Protein AF-V9IL36-F1 (afdb_monomer_lite)

Structure (mmCIF, N/CA/C/O backbone):
data_AF-V9IL36-F1
#
_entry.id   AF-V9IL36-F1
#
loop_
_atom_site.group_PDB
_atom_site.id
_atom_site.type_symbol
_atom_site.label_atom_id
_atom_site.label_alt_id
_atom_site.label_comp_id
_atom_site.label_asym_id
_atom_site.label_entity_id
_atom_site.label_seq_id
_atom_site.pdbx_PDB_ins_code
_atom_site.Cartn_x
_atom_site.Cartn_y
_atom_site.Cartn_z
_atom_site.occupancy
_atom_site.B_iso_or_equiv
_atom_site.auth_seq_id
_atom_site.auth_comp_id
_atom_site.auth_asym_id
_atom_site.auth_atom_id
_atom_site.pdbx_PDB_model_num
ATOM 1 N N . MET A 1 1 ? -22.349 -7.474 34.629 1.00 55.97 1 MET A N 1
ATOM 2 C CA . MET A 1 1 ? -22.103 -8.435 33.524 1.00 55.97 1 MET A CA 1
ATOM 3 C C . MET A 1 1 ? -21.636 -7.760 32.227 1.00 55.97 1 MET A C 1
ATOM 5 O O . MET A 1 1 ? -20.666 -8.242 31.654 1.00 55.97 1 MET A O 1
ATOM 9 N N . ALA A 1 2 ? -22.207 -6.617 31.815 1.00 62.97 2 ALA A N 1
ATOM 10 C CA . ALA A 1 2 ? -21.792 -5.870 30.611 1.00 62.97 2 ALA A CA 1
ATOM 11 C C . ALA A 1 2 ? -20.283 -5.523 30.542 1.00 62.97 2 ALA A C 1
ATOM 13 O O . ALA A 1 2 ? -19.669 -5.613 29.484 1.00 62.97 2 ALA A O 1
ATOM 14 N N . SER A 1 3 ? -19.645 -5.219 31.680 1.00 81.25 3 SER A N 1
ATOM 15 C CA . SER A 1 3 ? -18.214 -4.864 31.742 1.00 81.25 3 SER A CA 1
ATOM 16 C C . SER A 1 3 ? -17.272 -5.953 31.193 1.00 81.25 3 SER A C 1
ATOM 18 O O . SER A 1 3 ? -16.300 -5.637 30.509 1.00 81.25 3 SER A O 1
ATOM 20 N N . ASN A 1 4 ? -17.569 -7.241 31.414 1.00 90.88 4 ASN A N 1
ATOM 21 C CA . ASN A 1 4 ? -16.713 -8.331 30.926 1.00 90.88 4 ASN A CA 1
ATOM 22 C C . ASN A 1 4 ? -16.855 -8.560 29.418 1.00 90.88 4 ASN A C 1
ATOM 24 O O . ASN A 1 4 ? -15.871 -8.880 28.757 1.00 90.88 4 ASN A O 1
ATOM 28 N N . GLN A 1 5 ? -18.056 -8.377 28.868 1.00 92.94 5 GLN A N 1
ATOM 29 C CA . GLN A 1 5 ? -18.277 -8.457 27.423 1.00 92.94 5 GLN A CA 1
ATOM 30 C C . GLN A 1 5 ? -17.562 -7.308 26.706 1.00 92.94 5 GLN A C 1
ATOM 32 O O . GLN A 1 5 ? -16.840 -7.550 25.743 1.00 92.94 5 GLN A O 1
ATOM 37 N N . VAL A 1 6 ? -17.658 -6.086 27.239 1.00 95.38 6 VAL A N 1
ATOM 38 C CA . VAL A 1 6 ? -16.943 -4.920 26.698 1.00 95.38 6 VAL A CA 1
ATOM 39 C C . VAL A 1 6 ? -15.429 -5.143 26.711 1.00 95.38 6 VAL A C 1
ATOM 41 O O . VAL A 1 6 ? -14.779 -4.933 25.691 1.00 95.38 6 VAL A O 1
ATOM 44 N N . LYS A 1 7 ? -14.855 -5.648 27.813 1.00 95.56 7 LYS A N 1
ATOM 45 C CA . LYS A 1 7 ? -13.416 -5.972 27.878 1.00 95.56 7 LYS A CA 1
ATOM 46 C C . LYS A 1 7 ? -12.991 -6.980 26.808 1.00 95.56 7 LYS A C 1
ATOM 48 O O . LYS A 1 7 ? -11.954 -6.791 26.179 1.00 95.56 7 LYS A O 1
ATOM 53 N N . LYS A 1 8 ? -13.793 -8.026 26.577 1.00 96.25 8 LYS A N 1
ATOM 54 C CA . LYS A 1 8 ? -13.521 -9.019 25.525 1.00 96.25 8 LYS A CA 1
ATOM 55 C C . LYS A 1 8 ? -13.519 -8.384 24.135 1.00 96.25 8 LYS A C 1
ATOM 57 O O . LYS A 1 8 ? -12.584 -8.619 23.379 1.00 96.25 8 LYS A O 1
ATOM 62 N N . ILE A 1 9 ? -14.517 -7.555 23.827 1.00 96.38 9 ILE A N 1
ATOM 63 C CA . ILE A 1 9 ? -14.625 -6.868 22.529 1.00 96.38 9 ILE A CA 1
ATOM 64 C C . ILE A 1 9 ? -13.441 -5.918 22.318 1.00 96.38 9 ILE A C 1
ATOM 66 O O . ILE A 1 9 ? -12.828 -5.930 21.255 1.00 96.38 9 ILE A O 1
ATOM 70 N N . VAL A 1 10 ? -13.074 -5.137 23.338 1.00 95.25 10 VAL A N 1
ATOM 71 C CA . VAL A 1 10 ? -11.929 -4.214 23.267 1.00 95.25 10 VAL A CA 1
ATOM 72 C C . VAL A 1 10 ? -10.625 -4.970 23.028 1.00 95.25 10 VAL A C 1
ATOM 74 O O . VAL A 1 10 ? -9.821 -4.544 22.202 1.00 95.25 10 VAL A O 1
ATOM 77 N N . ASN A 1 11 ? -10.411 -6.090 23.718 1.00 96.06 11 ASN A N 1
ATOM 78 C CA . ASN A 1 11 ? -9.213 -6.901 23.519 1.00 96.06 11 ASN A CA 1
ATOM 79 C C . ASN A 1 11 ? -9.178 -7.520 22.121 1.00 96.06 11 ASN A C 1
ATOM 81 O O . ASN A 1 11 ? -8.153 -7.422 21.459 1.00 96.06 11 ASN A O 1
ATOM 85 N N . LEU A 1 12 ? -10.299 -8.069 21.644 1.00 96.62 12 LEU A N 1
ATOM 86 C CA . LEU A 1 12 ? -10.399 -8.609 20.288 1.00 96.62 12 LEU A CA 1
ATOM 87 C C . LEU A 1 12 ? -10.077 -7.541 19.238 1.00 96.62 12 LEU A C 1
ATOM 89 O O . LEU A 1 12 ? -9.263 -7.775 18.353 1.00 96.62 12 LEU A O 1
ATOM 93 N N . TYR A 1 13 ? -10.664 -6.351 19.368 1.00 95.31 13 TYR A N 1
ATOM 94 C CA . TYR A 1 13 ? -10.386 -5.238 18.464 1.00 95.31 13 TYR A CA 1
ATOM 95 C C . TYR A 1 13 ? -8.907 -4.833 18.486 1.00 95.31 13 TYR A C 1
ATOM 97 O O . TYR A 1 13 ? -8.314 -4.635 17.429 1.00 95.31 13 TYR A O 1
ATOM 105 N N . LYS A 1 14 ? -8.286 -4.753 19.671 1.00 94.94 14 LYS A N 1
ATOM 106 C CA . LYS A 1 14 ? -6.850 -4.460 19.798 1.00 94.94 14 LYS A CA 1
ATOM 107 C C . LYS A 1 14 ? -5.987 -5.510 19.109 1.00 94.94 14 LYS A C 1
ATOM 109 O O . LYS A 1 14 ? -5.037 -5.132 18.437 1.00 94.94 14 LYS A O 1
ATOM 114 N N . THR A 1 15 ? -6.320 -6.790 19.260 1.00 95.44 15 THR A N 1
ATOM 115 C CA . THR A 1 15 ? -5.610 -7.886 18.592 1.00 95.44 15 THR A CA 1
ATOM 116 C C . THR A 1 15 ? -5.753 -7.788 17.077 1.00 95.44 15 THR A C 1
ATOM 118 O O . THR A 1 15 ? -4.755 -7.846 16.374 1.00 95.44 15 THR A O 1
ATOM 121 N N . LEU A 1 16 ? -6.964 -7.570 16.562 1.00 94.44 16 LEU A N 1
ATOM 122 C CA . LEU A 1 16 ? -7.184 -7.461 15.117 1.00 94.44 16 LEU A CA 1
ATOM 123 C C . LEU A 1 16 ? -6.495 -6.230 14.511 1.00 94.44 16 LEU A C 1
ATOM 125 O O . LEU A 1 16 ? -5.928 -6.324 13.430 1.00 94.44 16 LEU A O 1
ATOM 129 N N . ALA A 1 17 ? -6.476 -5.100 15.221 1.00 94.62 17 ALA A N 1
ATOM 130 C CA . ALA A 1 17 ? -5.815 -3.875 14.767 1.00 94.62 17 ALA A CA 1
ATOM 131 C C . ALA A 1 17 ? -4.285 -4.011 14.605 1.00 94.62 17 ALA A C 1
ATOM 133 O O . ALA A 1 17 ? -3.673 -3.200 13.910 1.00 94.62 17 ALA A O 1
ATOM 134 N N . GLN A 1 18 ? -3.658 -5.018 15.228 1.00 92.25 18 GLN A N 1
ATOM 135 C CA . GLN A 1 18 ? -2.218 -5.280 15.095 1.00 92.25 18 GLN A CA 1
ATOM 136 C C . GLN A 1 18 ? -1.839 -5.888 13.744 1.00 92.25 18 GLN A C 1
ATOM 138 O O . GLN A 1 18 ? -0.670 -5.828 13.377 1.00 92.25 18 GLN A O 1
ATOM 143 N N . TYR A 1 19 ? -2.795 -6.440 13.001 1.00 94.00 19 TYR A N 1
ATOM 144 C CA . TYR A 1 19 ? -2.519 -7.052 11.710 1.00 94.00 19 TYR A CA 1
ATOM 145 C C . TYR A 1 19 ? -2.826 -6.062 10.581 1.00 94.00 19 TYR A C 1
ATOM 147 O O . TYR A 1 19 ? -3.934 -5.515 10.535 1.00 94.00 19 TYR A O 1
ATOM 155 N N . PRO A 1 20 ? -1.869 -5.794 9.677 1.00 95.56 20 PRO A N 1
ATOM 156 C CA . PRO A 1 20 ? -2.146 -5.019 8.481 1.00 95.56 20 PRO A CA 1
ATOM 157 C C . PRO A 1 20 ? -3.073 -5.797 7.543 1.00 95.56 20 PRO A C 1
ATOM 159 O O . PRO A 1 20 ? -3.081 -7.027 7.507 1.00 95.56 20 PRO A O 1
ATOM 162 N N . SER A 1 21 ? -3.847 -5.056 6.762 1.00 95.44 21 SER A N 1
ATOM 163 C CA . SER A 1 21 ? -4.710 -5.582 5.706 1.00 95.44 21 SER A CA 1
ATOM 164 C C . SER A 1 21 ? -4.175 -5.159 4.344 1.00 95.44 21 SER A C 1
ATOM 166 O O . SER A 1 21 ? -3.710 -4.028 4.197 1.00 95.44 21 SER A O 1
ATOM 168 N N . LEU A 1 22 ? -4.212 -6.068 3.370 1.00 95.75 22 LEU A N 1
ATOM 169 C CA . LEU A 1 22 ? -3.836 -5.772 1.992 1.00 95.75 22 LEU A CA 1
ATOM 170 C C . LEU A 1 22 ? -4.963 -4.972 1.330 1.00 95.75 22 LEU A C 1
ATOM 172 O O . LEU A 1 22 ? -6.113 -5.408 1.309 1.00 95.75 22 LEU A O 1
ATOM 176 N N . ASN A 1 23 ? -4.625 -3.815 0.773 1.00 92.81 23 ASN A N 1
ATOM 177 C CA . ASN A 1 23 ? -5.568 -2.914 0.114 1.00 92.81 23 ASN A CA 1
ATOM 178 C C . ASN A 1 23 ? -5.529 -3.051 -1.413 1.00 92.81 23 ASN A C 1
ATOM 180 O O . ASN A 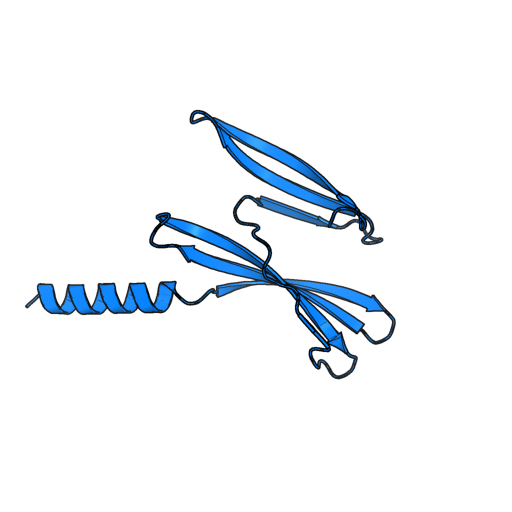1 23 ? -6.519 -2.753 -2.077 1.00 92.81 23 ASN A O 1
ATOM 184 N N . GLY A 1 24 ? -4.395 -3.471 -1.973 1.00 93.81 24 GLY A N 1
ATOM 185 C CA . GLY A 1 24 ? -4.208 -3.647 -3.410 1.00 93.81 24 GLY A CA 1
ATOM 186 C C . GLY A 1 24 ? -2.764 -3.989 -3.753 1.00 93.81 24 GLY A C 1
ATOM 187 O O . GLY A 1 24 ? -1.898 -3.985 -2.880 1.00 93.81 24 GLY A O 1
ATOM 188 N N . ALA A 1 25 ? -2.505 -4.281 -5.023 1.00 93.69 25 ALA A N 1
ATOM 189 C CA . ALA A 1 25 ? -1.157 -4.502 -5.528 1.00 93.69 25 ALA A CA 1
ATOM 190 C C . ALA A 1 25 ? -1.042 -4.060 -6.992 1.00 93.69 25 ALA A C 1
ATOM 192 O O . ALA A 1 25 ? -2.022 -4.124 -7.739 1.00 93.69 25 ALA A O 1
ATOM 193 N N . LYS A 1 26 ? 0.153 -3.626 -7.391 1.00 91.25 26 LYS A N 1
ATOM 194 C CA . LYS A 1 26 ? 0.551 -3.390 -8.784 1.00 91.25 26 LYS A CA 1
ATOM 195 C C . LYS A 1 26 ? 1.656 -4.384 -9.144 1.00 91.25 26 LYS A C 1
ATOM 197 O O . LYS A 1 26 ? 2.514 -4.664 -8.311 1.00 91.25 26 LYS A O 1
ATOM 202 N N . ILE A 1 27 ? 1.618 -4.921 -10.359 1.00 92.19 27 ILE A N 1
ATOM 203 C CA . ILE A 1 27 ? 2.618 -5.871 -10.861 1.00 92.19 27 ILE A CA 1
ATOM 204 C C . ILE A 1 27 ? 3.380 -5.195 -11.995 1.00 92.19 27 ILE A C 1
ATOM 206 O O . ILE A 1 27 ? 2.762 -4.652 -12.911 1.00 92.19 27 ILE A O 1
ATOM 210 N N . PHE A 1 28 ? 4.703 -5.243 -11.921 1.00 89.19 28 PHE A N 1
ATOM 211 C CA . PHE A 1 28 ? 5.621 -4.681 -12.902 1.00 89.19 28 PHE A CA 1
ATOM 212 C C . PHE A 1 28 ? 6.550 -5.775 -13.422 1.00 89.19 28 PHE A C 1
ATOM 214 O O . PHE A 1 28 ? 7.021 -6.616 -12.659 1.00 89.19 28 PHE A O 1
ATOM 221 N N . GLU A 1 29 ? 6.843 -5.757 -14.716 1.00 88.88 29 GLU A N 1
ATOM 222 C CA . GLU A 1 29 ? 7.895 -6.589 -15.297 1.00 88.88 29 GLU A CA 1
ATOM 223 C C . GLU A 1 29 ? 9.246 -5.885 -15.114 1.00 88.88 29 GLU A C 1
ATOM 225 O O . GLU A 1 29 ? 9.393 -4.723 -15.496 1.00 88.88 29 GLU A O 1
ATOM 230 N N . LEU A 1 30 ? 10.215 -6.561 -14.486 1.00 84.56 30 LEU A N 1
ATOM 231 C CA . LEU A 1 30 ? 11.527 -5.978 -14.180 1.00 84.56 30 LEU A CA 1
ATOM 232 C C . LEU A 1 30 ? 12.578 -6.369 -15.227 1.00 84.56 30 LEU A C 1
ATOM 234 O O . LEU A 1 30 ? 13.376 -5.543 -15.666 1.00 84.56 30 LEU A O 1
ATOM 238 N N . SER A 1 31 ? 12.596 -7.644 -15.606 1.00 83.69 31 SER A N 1
ATOM 239 C CA . SER A 1 31 ? 13.418 -8.196 -16.684 1.00 83.69 31 SER A CA 1
ATOM 240 C C . SER A 1 31 ? 12.770 -9.473 -17.206 1.00 83.69 31 SER A C 1
ATOM 242 O O . SER A 1 31 ? 11.854 -9.991 -16.565 1.00 83.69 31 SER A O 1
ATOM 244 N N . GLU A 1 32 ? 13.310 -10.047 -18.285 1.00 79.50 32 GLU A N 1
ATOM 245 C CA . GLU A 1 32 ? 12.966 -11.417 -18.678 1.00 79.50 32 GLU A CA 1
ATOM 246 C C . GLU A 1 32 ? 13.089 -12.327 -17.438 1.00 79.50 32 GLU A C 1
ATOM 248 O O . GLU A 1 32 ? 14.123 -12.340 -16.761 1.00 79.50 32 GLU A O 1
ATOM 253 N N . ASN A 1 33 ? 11.985 -12.990 -17.086 1.00 86.38 33 ASN A N 1
ATOM 254 C CA . ASN A 1 33 ? 11.817 -13.902 -15.946 1.00 86.38 33 ASN A CA 1
ATOM 255 C C . ASN A 1 33 ? 11.802 -13.286 -14.535 1.00 86.38 33 ASN A C 1
ATOM 257 O O . ASN A 1 33 ? 11.923 -14.030 -13.560 1.00 86.38 33 ASN A O 1
ATOM 261 N N . ARG A 1 34 ? 11.635 -11.966 -14.377 1.00 92.00 34 ARG A N 1
ATOM 262 C CA . ARG A 1 34 ? 11.425 -11.363 -13.048 1.00 92.00 34 ARG A CA 1
ATOM 263 C C . ARG A 1 34 ? 10.297 -10.353 -13.037 1.00 92.00 34 ARG A C 1
ATOM 265 O O . ARG A 1 34 ? 10.251 -9.440 -13.863 1.00 92.00 34 ARG A O 1
ATOM 272 N N . ILE A 1 35 ? 9.449 -10.470 -12.024 1.00 93.81 35 ILE A N 1
ATOM 273 C CA . ILE A 1 35 ? 8.363 -9.530 -11.759 1.00 93.81 35 ILE A CA 1
ATOM 274 C C . ILE A 1 35 ? 8.573 -8.851 -10.408 1.00 93.81 35 ILE A C 1
ATOM 276 O O . ILE A 1 35 ? 9.075 -9.462 -9.466 1.00 93.81 35 ILE A O 1
ATOM 280 N N . SER A 1 36 ? 8.173 -7.589 -10.315 1.00 92.56 36 SER A N 1
ATOM 281 C CA . SER A 1 36 ? 8.044 -6.862 -9.057 1.00 92.56 36 SER A CA 1
ATOM 282 C C . SER A 1 36 ? 6.567 -6.714 -8.708 1.00 92.56 36 SER A C 1
ATOM 284 O O . SER A 1 36 ? 5.759 -6.328 -9.553 1.00 92.56 36 SER A O 1
ATOM 286 N N . ILE A 1 37 ? 6.203 -7.016 -7.467 1.00 94.50 37 ILE A N 1
ATOM 287 C CA . ILE A 1 37 ? 4.861 -6.818 -6.926 1.00 94.50 37 ILE A CA 1
ATOM 288 C C . ILE A 1 37 ? 4.939 -5.739 -5.853 1.00 94.50 37 ILE A C 1
ATOM 290 O O . ILE A 1 37 ? 5.418 -5.991 -4.747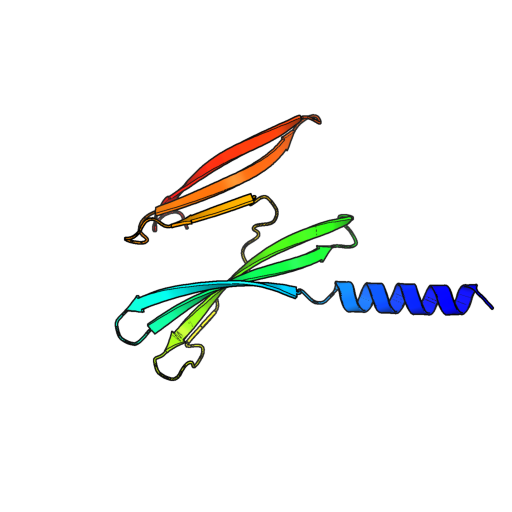 1.00 94.50 37 ILE A O 1
ATOM 294 N N . LEU A 1 38 ? 4.393 -4.567 -6.171 1.00 93.56 38 LEU A N 1
ATOM 295 C CA . LEU A 1 38 ? 4.207 -3.472 -5.228 1.00 93.56 38 LEU A CA 1
ATOM 296 C C . LEU A 1 38 ? 2.862 -3.644 -4.534 1.00 93.56 38 LEU A C 1
ATOM 298 O O . LEU A 1 38 ? 1.805 -3.326 -5.084 1.00 93.56 38 LEU A O 1
ATOM 302 N N . SER A 1 39 ? 2.900 -4.154 -3.314 1.00 95.38 39 SER A N 1
ATOM 303 C CA . SER A 1 39 ? 1.725 -4.355 -2.472 1.00 95.38 39 SER A CA 1
ATOM 304 C C . SER A 1 39 ? 1.450 -3.118 -1.614 1.00 95.38 39 SER A C 1
ATOM 306 O O . SER A 1 39 ? 2.373 -2.492 -1.101 1.00 95.38 39 SER A O 1
ATOM 308 N N . ALA A 1 40 ? 0.182 -2.742 -1.458 1.00 95.69 40 ALA A N 1
ATOM 309 C CA . ALA A 1 40 ? -0.256 -1.617 -0.639 1.00 95.69 40 ALA A CA 1
ATOM 310 C C . ALA A 1 40 ? -1.095 -2.125 0.531 1.00 95.69 40 ALA A C 1
ATOM 312 O O . ALA A 1 40 ? -2.068 -2.855 0.342 1.00 95.69 40 ALA A O 1
ATOM 313 N N . TRP A 1 41 ? -0.752 -1.690 1.735 1.00 97.06 41 TRP A N 1
ATOM 314 C CA . TRP A 1 41 ? -1.307 -2.185 2.986 1.00 97.06 41 TRP A CA 1
ATOM 315 C C . TRP A 1 41 ? -1.841 -1.044 3.839 1.00 97.06 41 TRP A C 1
ATOM 317 O O . TRP A 1 41 ? -1.391 0.103 3.749 1.00 97.06 41 TRP A O 1
ATOM 327 N N . SER A 1 42 ? -2.788 -1.362 4.715 1.00 96.50 42 SER A N 1
ATOM 328 C CA . SER A 1 42 ? -3.249 -0.443 5.747 1.00 96.50 42 SER A CA 1
ATOM 329 C C . SER A 1 42 ? -3.407 -1.119 7.097 1.00 96.50 42 SER A C 1
ATOM 331 O O . SER A 1 42 ? -3.846 -2.265 7.201 1.00 96.50 42 SER A O 1
ATOM 333 N N . GLN A 1 43 ? -3.060 -0.381 8.146 1.00 96.25 43 GLN A N 1
ATOM 334 C CA . GLN A 1 43 ? -3.140 -0.836 9.524 1.00 96.25 43 GLN A CA 1
ATOM 335 C C . GLN A 1 43 ? -3.712 0.261 10.417 1.00 96.25 43 GLN A C 1
ATOM 337 O O . GLN A 1 43 ? -3.375 1.443 10.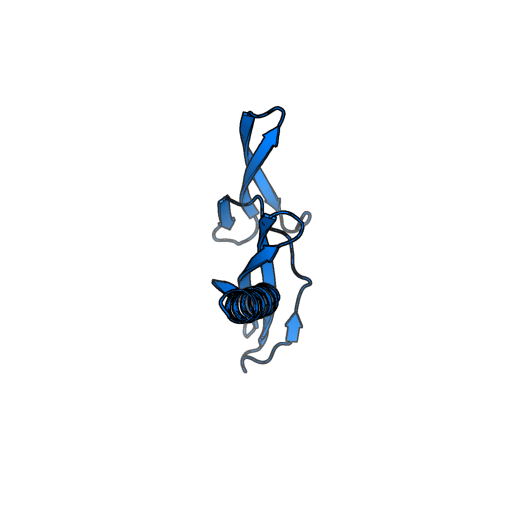297 1.00 96.25 43 GLN A O 1
ATOM 342 N N . ARG A 1 44 ? -4.567 -0.128 11.365 1.00 95.94 44 ARG A N 1
ATOM 343 C CA . ARG A 1 44 ? -5.072 0.792 12.381 1.00 95.94 44 ARG A CA 1
ATOM 344 C C . ARG A 1 44 ? -4.005 1.036 13.451 1.00 95.94 44 ARG A C 1
ATOM 346 O O . ARG A 1 44 ? -3.778 0.183 14.302 1.00 95.94 44 ARG A O 1
ATOM 353 N N . ASN A 1 45 ? -3.434 2.239 13.488 1.00 94.50 45 ASN A N 1
ATOM 354 C CA . ASN A 1 45 ? -2.569 2.652 14.588 1.00 94.50 45 ASN A CA 1
ATOM 355 C C . ASN A 1 45 ? -3.422 3.211 15.737 1.00 94.50 45 ASN A C 1
ATOM 357 O O . ASN A 1 45 ? -4.026 4.285 15.646 1.00 94.50 45 ASN A O 1
ATOM 361 N N . LEU A 1 46 ? -3.487 2.462 16.837 1.00 94.06 46 LEU A N 1
ATOM 362 C CA . LEU A 1 46 ? -4.298 2.828 17.998 1.00 94.06 46 LEU A CA 1
ATOM 363 C C . LEU A 1 46 ? -3.709 3.993 18.807 1.00 94.06 46 LEU A C 1
ATOM 365 O O . LEU A 1 46 ? -4.479 4.744 19.403 1.00 94.06 46 LEU A O 1
ATOM 369 N N . GLU A 1 47 ? -2.388 4.173 18.800 1.00 92.50 47 GLU A N 1
ATOM 370 C CA . GLU A 1 47 ? -1.696 5.247 19.527 1.00 92.50 47 GLU A CA 1
ATOM 371 C C . GLU A 1 47 ? -1.914 6.600 18.846 1.00 92.50 47 GLU A C 1
ATOM 373 O O . GLU A 1 47 ? -2.331 7.570 19.479 1.00 92.50 47 GLU A O 1
ATOM 378 N N . ARG A 1 48 ? -1.718 6.640 17.524 1.00 90.38 48 ARG A N 1
ATOM 379 C CA . ARG A 1 48 ? -1.931 7.828 16.685 1.00 90.38 48 ARG A CA 1
ATOM 380 C C . ARG A 1 48 ? -3.405 8.078 16.371 1.00 90.38 48 ARG A C 1
ATOM 382 O O . ARG A 1 48 ? -3.753 9.156 15.903 1.00 90.38 48 ARG A O 1
ATOM 389 N N . LYS A 1 49 ? -4.281 7.100 16.636 1.00 92.38 49 LYS A N 1
ATOM 390 C CA . LYS A 1 49 ? -5.723 7.120 16.316 1.00 92.38 49 LYS A CA 1
ATOM 391 C C . LYS A 1 49 ? -6.011 7.313 14.822 1.00 92.38 49 LYS A C 1
ATOM 393 O O . LYS A 1 49 ? -7.113 7.727 14.448 1.00 92.38 49 LYS A O 1
ATOM 398 N N . THR A 1 50 ? -5.063 6.949 13.969 1.00 92.25 50 THR A N 1
ATOM 399 C CA . THR A 1 50 ? -5.133 7.062 12.509 1.00 92.25 50 THR A CA 1
ATOM 400 C C . THR A 1 50 ? -4.907 5.702 11.857 1.00 92.25 50 THR A C 1
ATOM 402 O O . THR A 1 50 ? -4.463 4.750 12.498 1.00 92.25 50 THR A O 1
ATOM 405 N N . ASN A 1 51 ? -5.256 5.589 10.577 1.00 93.69 51 ASN A N 1
ATOM 406 C CA . ASN A 1 51 ? -4.841 4.443 9.777 1.00 93.69 51 ASN A CA 1
ATOM 407 C C . ASN A 1 51 ? -3.509 4.802 9.133 1.00 93.69 51 ASN A C 1
ATOM 409 O O . ASN A 1 51 ? -3.421 5.824 8.455 1.00 93.69 51 ASN A O 1
ATOM 413 N N . GLN A 1 52 ? -2.493 3.986 9.372 1.00 95.19 52 GLN A N 1
ATOM 414 C CA . GLN A 1 52 ? -1.237 4.072 8.645 1.00 95.19 52 GLN A CA 1
ATOM 415 C C . GLN A 1 52 ? -1.350 3.237 7.381 1.00 95.19 52 GLN A C 1
ATOM 417 O O . GLN A 1 52 ? -2.015 2.196 7.375 1.00 95.19 52 GLN A O 1
ATOM 422 N N . LYS A 1 53 ? -0.720 3.711 6.314 1.00 96.00 53 LYS A N 1
ATOM 423 C CA . LYS A 1 53 ? -0.601 2.970 5.065 1.00 96.00 53 LYS A CA 1
ATOM 424 C C . LYS A 1 53 ? 0.870 2.801 4.750 1.00 96.00 53 LYS A C 1
ATOM 426 O O . LYS A 1 53 ? 1.658 3.719 4.968 1.00 96.00 53 LYS A O 1
ATOM 431 N N . PHE A 1 54 ? 1.220 1.648 4.219 1.00 96.19 54 PHE A N 1
ATOM 432 C CA . PHE A 1 54 ? 2.563 1.390 3.731 1.00 96.19 54 PHE A CA 1
ATOM 433 C C . PHE A 1 54 ? 2.490 0.573 2.451 1.00 96.19 54 PHE A C 1
ATOM 435 O O . PHE A 1 54 ? 1.492 -0.103 2.199 1.00 96.19 54 PHE A O 1
ATOM 442 N N . CYS A 1 55 ? 3.533 0.648 1.640 1.00 95.06 55 CYS A N 1
ATOM 443 C CA . CYS A 1 55 ? 3.717 -0.252 0.519 1.00 95.06 55 CYS A CA 1
ATOM 444 C C . CYS A 1 55 ? 4.962 -1.106 0.713 1.00 95.06 55 CYS A C 1
ATOM 446 O O . CYS A 1 55 ? 5.854 -0.751 1.485 1.00 95.06 55 CYS A O 1
ATOM 448 N N . GLN A 1 56 ? 5.002 -2.236 0.023 1.00 95.00 56 GLN A N 1
ATOM 449 C CA . GLN A 1 56 ? 6.116 -3.161 0.081 1.00 95.00 56 GLN A CA 1
ATOM 450 C C . GLN A 1 56 ? 6.315 -3.831 -1.273 1.00 95.00 56 GLN A C 1
ATOM 452 O O . GLN A 1 56 ? 5.359 -4.352 -1.854 1.00 95.00 56 GLN A O 1
ATOM 457 N N . ASP A 1 57 ? 7.556 -3.798 -1.751 1.00 93.75 57 ASP A N 1
ATOM 458 C CA . ASP A 1 57 ? 7.964 -4.443 -2.993 1.00 93.75 57 ASP A CA 1
ATOM 459 C C . ASP A 1 57 ? 8.494 -5.850 -2.730 1.00 93.75 57 ASP A C 1
ATOM 461 O O . ASP A 1 57 ? 9.352 -6.062 -1.866 1.00 93.75 57 ASP A O 1
ATOM 465 N N . HIS A 1 58 ? 8.008 -6.798 -3.526 1.00 94.69 58 HIS A N 1
ATOM 466 C CA . HIS A 1 58 ? 8.523 -8.160 -3.605 1.00 94.69 58 HIS A CA 1
ATOM 467 C C . HIS A 1 58 ? 8.988 -8.429 -5.030 1.00 94.69 58 HIS A C 1
ATOM 469 O O . HIS A 1 58 ? 8.228 -8.217 -5.972 1.00 94.69 58 HIS A O 1
ATOM 475 N N . ILE A 1 59 ? 10.207 -8.934 -5.195 1.00 94.31 59 ILE A N 1
ATOM 476 C CA . ILE A 1 59 ? 10.710 -9.390 -6.491 1.00 94.31 59 ILE A CA 1
ATOM 477 C C . ILE A 1 59 ? 10.608 -10.907 -6.524 1.00 94.31 59 ILE A C 1
ATOM 479 O O . ILE A 1 59 ? 11.110 -11.586 -5.624 1.00 94.31 59 ILE A O 1
ATOM 483 N N . LEU A 1 60 ? 9.966 -11.422 -7.567 1.00 95.19 60 LEU A N 1
ATOM 484 C CA . LEU A 1 60 ? 9.762 -12.843 -7.785 1.00 95.19 60 LEU A CA 1
ATOM 485 C C . LEU A 1 60 ? 10.445 -13.290 -9.076 1.00 95.19 60 LEU A C 1
ATOM 487 O O . LEU A 1 60 ? 10.584 -12.506 -10.020 1.00 95.19 60 LEU A O 1
ATOM 491 N N . ASP A 1 61 ? 10.856 -14.553 -9.106 1.00 93.75 61 ASP A N 1
ATOM 492 C CA . ASP A 1 61 ? 11.346 -15.216 -10.314 1.00 93.75 61 ASP A CA 1
ATOM 493 C C . ASP A 1 61 ? 10.223 -15.814 -11.175 1.00 93.75 61 ASP A C 1
ATOM 495 O O . ASP A 1 61 ? 9.030 -15.669 -10.885 1.00 93.75 61 ASP A O 1
ATOM 499 N N . SER A 1 62 ? 10.616 -16.478 -12.264 1.00 91.25 62 SER A N 1
ATOM 500 C CA . SER A 1 62 ? 9.729 -17.186 -13.193 1.00 91.25 62 SER A CA 1
ATOM 501 C C . SER A 1 62 ? 8.881 -18.267 -12.522 1.00 91.25 62 SER A C 1
ATOM 503 O O . SER A 1 62 ? 7.790 -18.580 -12.998 1.00 91.25 62 SER A O 1
ATOM 505 N N . GLU A 1 63 ? 9.355 -18.818 -11.410 1.00 94.00 63 GLU A N 1
ATOM 506 C CA . GLU A 1 63 ? 8.704 -19.844 -10.603 1.00 94.00 63 GLU A CA 1
ATOM 507 C C . GLU A 1 63 ? 7.869 -19.242 -9.454 1.00 94.00 63 GLU A C 1
ATOM 509 O O . GLU A 1 63 ? 7.365 -19.977 -8.594 1.00 94.00 63 GLU A O 1
ATOM 514 N N . LEU A 1 64 ? 7.698 -17.913 -9.441 1.00 91.38 64 LEU A N 1
ATOM 515 C CA . LEU A 1 64 ? 6.985 -17.141 -8.420 1.00 91.38 64 LEU A CA 1
ATOM 516 C C . LEU A 1 64 ? 7.557 -17.330 -7.005 1.00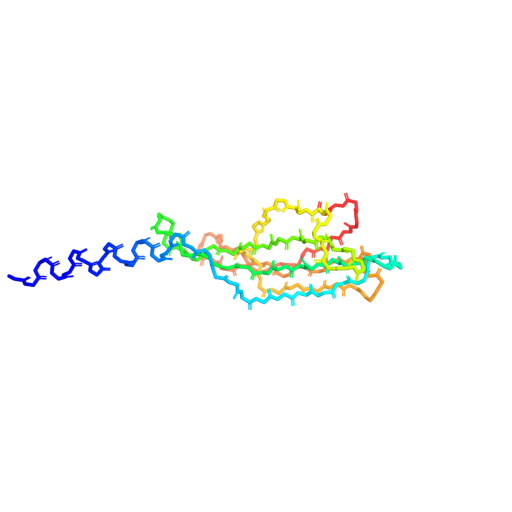 91.38 64 LEU A C 1
ATOM 518 O O . LEU A 1 64 ? 6.831 -17.213 -6.014 1.00 91.38 64 LEU A O 1
ATOM 522 N N . GLN A 1 65 ? 8.852 -17.619 -6.890 1.00 94.25 65 GLN A N 1
ATOM 523 C CA . GLN A 1 65 ? 9.561 -17.619 -5.616 1.00 94.25 65 GLN A CA 1
ATOM 524 C C . GLN A 1 65 ? 10.075 -16.215 -5.309 1.00 94.25 65 GLN A C 1
ATOM 526 O O . GLN A 1 65 ? 10.567 -15.508 -6.186 1.00 94.25 65 GLN A O 1
ATOM 531 N N . ILE A 1 66 ? 9.964 -15.803 -4.045 1.00 94.12 66 ILE A N 1
ATOM 532 C CA . ILE A 1 66 ? 10.441 -14.493 -3.596 1.00 94.12 66 ILE A CA 1
ATOM 533 C C . ILE A 1 66 ? 11.972 -14.504 -3.608 1.00 94.12 66 ILE A C 1
ATOM 535 O O . ILE A 1 66 ? 12.598 -15.198 -2.807 1.00 94.12 66 ILE A O 1
ATOM 539 N N . GLN A 1 67 ? 12.572 -13.710 -4.493 1.00 93.50 67 GLN A N 1
ATOM 540 C CA . GLN A 1 67 ? 14.020 -13.503 -4.533 1.00 93.50 67 GLN A CA 1
ATOM 541 C C . GLN A 1 67 ? 14.464 -12.393 -3.584 1.00 93.50 67 GLN A C 1
ATOM 543 O O . GLN A 1 67 ? 15.524 -12.490 -2.965 1.00 93.50 67 GLN A O 1
ATOM 548 N N . SER A 1 68 ? 13.664 -11.335 -3.463 1.00 91.38 68 SER A N 1
ATOM 549 C CA . SER A 1 68 ? 13.941 -10.243 -2.534 1.00 91.38 68 SER A CA 1
ATOM 550 C C . SER A 1 68 ? 12.673 -9.528 -2.094 1.00 91.38 68 SER A C 1
ATOM 552 O O . SER A 1 68 ? 11.679 -9.483 -2.816 1.00 91.38 68 SER A O 1
ATOM 554 N N . GLU A 1 69 ? 12.751 -8.909 -0.924 1.00 92.50 69 GLU A N 1
ATOM 555 C CA . GLU A 1 69 ? 11.684 -8.130 -0.310 1.00 92.50 69 GLU A CA 1
ATOM 556 C C . GLU A 1 69 ? 12.279 -6.823 0.213 1.00 92.50 69 GLU A C 1
ATOM 558 O O . GLU A 1 69 ? 13.319 -6.819 0.878 1.00 92.50 69 GLU A O 1
ATOM 563 N N . CYS A 1 70 ? 11.637 -5.706 -0.113 1.00 88.94 70 CYS A N 1
ATOM 564 C CA . CYS A 1 70 ? 12.019 -4.399 0.400 1.00 88.94 70 CYS A CA 1
ATOM 565 C C . CYS A 1 70 ? 11.387 -4.152 1.773 1.00 88.94 70 CYS A C 1
ATOM 567 O O . CYS A 1 70 ? 10.342 -4.710 2.116 1.00 88.94 70 CYS A O 1
ATOM 569 N N . PHE A 1 71 ? 12.004 -3.272 2.563 1.00 92.38 71 PHE A N 1
ATOM 570 C CA . PHE A 1 71 ? 11.374 -2.799 3.792 1.00 92.38 71 PHE A CA 1
ATOM 571 C C . PHE A 1 71 ? 10.091 -2.016 3.473 1.00 92.38 71 PHE A C 1
ATOM 573 O O . PHE A 1 71 ? 10.053 -1.303 2.468 1.00 92.38 71 PHE A O 1
ATOM 580 N N . PRO A 1 72 ? 9.058 -2.101 4.329 1.00 93.75 72 PRO A N 1
ATOM 581 C CA . PRO A 1 72 ? 7.857 -1.290 4.193 1.00 93.75 72 PRO A CA 1
ATOM 582 C C . PRO A 1 72 ? 8.155 0.212 4.123 1.00 93.75 72 PRO A C 1
ATOM 584 O O . PRO A 1 72 ? 8.879 0.749 4.964 1.00 93.75 72 PRO A O 1
ATOM 587 N N . ILE A 1 73 ? 7.538 0.896 3.161 1.00 92.94 73 ILE A N 1
ATOM 588 C CA . ILE A 1 73 ? 7.662 2.344 2.956 1.00 92.94 73 ILE A CA 1
ATOM 589 C C . ILE A 1 73 ? 6.345 3.014 3.345 1.00 92.94 73 ILE A C 1
ATOM 591 O O . ILE A 1 73 ? 5.278 2.605 2.888 1.00 92.94 73 ILE A O 1
ATOM 595 N N . ASP A 1 74 ? 6.399 4.050 4.188 1.00 94.00 74 ASP A N 1
ATOM 596 C CA . ASP A 1 74 ? 5.206 4.789 4.622 1.00 94.00 74 ASP A CA 1
ATOM 597 C C . ASP A 1 74 ? 4.596 5.595 3.458 1.00 94.00 74 ASP A C 1
ATOM 599 O O . ASP A 1 74 ? 5.222 6.489 2.880 1.00 94.00 74 ASP A O 1
ATOM 603 N N . ILE A 1 75 ? 3.332 5.298 3.152 1.00 94.81 75 ILE A N 1
ATOM 604 C CA . ILE A 1 75 ? 2.510 5.993 2.149 1.00 94.81 75 ILE A CA 1
ATOM 605 C C . ILE A 1 75 ? 1.227 6.554 2.781 1.00 94.81 75 ILE A C 1
ATOM 607 O O . ILE A 1 75 ? 0.213 6.761 2.118 1.00 94.81 75 ILE A O 1
ATOM 611 N N . THR A 1 76 ? 1.229 6.806 4.091 1.00 94.88 76 THR A N 1
ATOM 612 C CA . THR A 1 76 ? 0.057 7.279 4.847 1.00 94.88 76 THR A CA 1
ATOM 613 C C . THR A 1 76 ? -0.479 8.603 4.306 1.00 94.88 76 THR A C 1
ATOM 615 O O . THR A 1 76 ? -1.690 8.828 4.308 1.00 94.88 76 THR A O 1
ATOM 618 N N . THR A 1 77 ? 0.414 9.474 3.833 1.00 94.62 77 THR A N 1
ATOM 619 C CA . THR A 1 77 ? 0.076 10.786 3.261 1.00 94.62 77 THR A CA 1
ATOM 620 C C . THR A 1 77 ? -0.213 10.744 1.763 1.00 94.62 77 THR A C 1
ATOM 622 O O . THR A 1 77 ? -0.625 11.761 1.206 1.00 94.62 77 THR A O 1
ATOM 625 N N . GLU A 1 78 ? -0.017 9.597 1.109 1.00 95.00 78 GLU A N 1
ATOM 626 C CA . GLU A 1 78 ? -0.277 9.414 -0.315 1.00 95.00 78 GLU A CA 1
ATOM 627 C C . GLU A 1 78 ? -1.782 9.268 -0.578 1.00 95.00 78 GLU A C 1
ATOM 629 O O . GLU A 1 78 ? -2.483 8.449 0.032 1.00 95.00 78 GLU A O 1
ATOM 634 N N . LEU A 1 79 ? -2.282 10.087 -1.503 1.00 93.88 79 LEU A N 1
ATOM 635 C CA . LEU A 1 79 ? -3.644 10.002 -2.018 1.00 93.88 79 LEU A CA 1
ATOM 636 C C . LEU A 1 79 ? -3.698 9.159 -3.290 1.00 93.88 79 LEU A C 1
ATOM 638 O O . LEU A 1 79 ? -4.593 8.328 -3.428 1.00 93.88 79 LEU A O 1
ATOM 642 N N . LEU A 1 80 ? -2.754 9.394 -4.204 1.00 93.25 80 LEU A N 1
ATOM 643 C CA . LEU A 1 80 ? -2.644 8.740 -5.505 1.00 93.25 80 LEU A CA 1
ATOM 644 C C . LEU A 1 80 ? -1.171 8.670 -5.913 1.00 93.25 80 LEU A C 1
ATOM 646 O O . LEU A 1 80 ? -0.409 9.598 -5.636 1.00 93.25 80 LEU A O 1
ATOM 650 N N . SER A 1 81 ? -0.798 7.624 -6.641 1.00 92.62 81 SER A N 1
ATOM 651 C CA . SER A 1 81 ? 0.468 7.584 -7.363 1.00 92.62 81 SER A CA 1
ATOM 652 C C . SER A 1 81 ? 0.350 6.836 -8.674 1.00 92.62 81 SER A C 1
ATOM 654 O O . SER A 1 81 ? -0.443 5.892 -8.815 1.00 92.62 81 SER A O 1
ATOM 656 N N . ASP A 1 82 ? 1.185 7.246 -9.620 1.00 91.75 82 ASP A N 1
ATOM 657 C CA . ASP A 1 82 ? 1.346 6.525 -10.866 1.00 91.75 82 ASP A CA 1
ATOM 658 C C . ASP A 1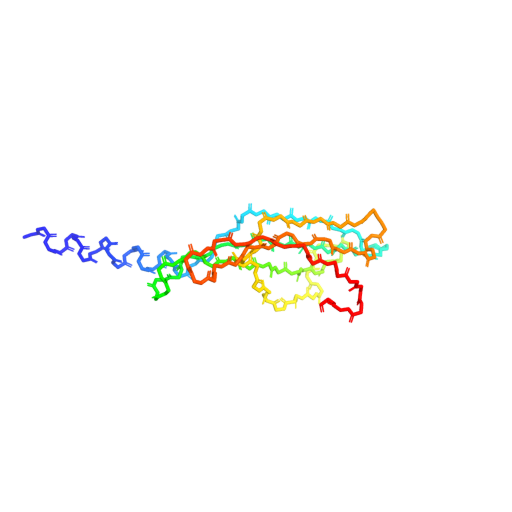 82 ? 2.763 6.609 -11.419 1.00 91.75 82 ASP A C 1
ATOM 660 O O . ASP A 1 82 ? 3.543 7.487 -11.041 1.00 91.75 82 ASP A O 1
ATOM 664 N N . TYR A 1 83 ? 3.081 5.659 -12.290 1.00 89.31 83 TYR A N 1
ATOM 665 C CA . TYR A 1 83 ? 4.368 5.560 -12.966 1.00 89.31 83 TYR A CA 1
ATOM 666 C C . TYR A 1 83 ? 4.214 5.957 -14.433 1.00 89.31 83 TYR A C 1
ATOM 668 O O . TYR A 1 83 ? 3.154 5.769 -15.029 1.00 89.31 83 TYR A O 1
ATOM 676 N N . THR A 1 84 ? 5.276 6.493 -15.029 1.00 90.50 84 THR A N 1
ATOM 677 C CA . THR A 1 84 ? 5.355 6.622 -16.489 1.00 90.50 84 THR A CA 1
ATOM 678 C C . THR A 1 84 ? 5.395 5.241 -17.151 1.00 90.50 84 THR A C 1
ATOM 680 O O . THR A 1 84 ? 5.776 4.258 -16.515 1.00 90.50 84 THR A O 1
ATOM 683 N N . GLU A 1 85 ? 5.025 5.148 -18.434 1.00 86.00 85 GLU A N 1
ATOM 684 C CA . GLU A 1 85 ? 5.013 3.870 -19.176 1.00 86.00 85 GLU A CA 1
ATOM 685 C C . GLU A 1 85 ? 6.382 3.167 -19.167 1.00 86.00 85 GLU A C 1
ATOM 687 O O . GLU A 1 85 ? 6.463 1.947 -19.055 1.00 86.00 85 GLU A O 1
ATOM 692 N N . ASP A 1 86 ? 7.464 3.946 -19.221 1.00 85.81 86 ASP A N 1
ATOM 693 C CA . ASP A 1 86 ? 8.854 3.476 -19.164 1.00 85.81 86 ASP A CA 1
ATOM 694 C C . ASP A 1 86 ? 9.378 3.234 -17.733 1.00 85.81 86 ASP A C 1
ATOM 696 O O . ASP A 1 86 ? 10.545 2.866 -17.545 1.00 85.81 86 ASP A O 1
ATOM 700 N N . GLN A 1 87 ? 8.527 3.462 -16.725 1.00 82.19 87 GLN A N 1
ATOM 701 C CA . GLN A 1 87 ? 8.795 3.311 -15.293 1.00 82.19 87 GLN A CA 1
ATOM 702 C C . GLN A 1 87 ? 10.026 4.095 -14.799 1.00 82.19 87 GLN A C 1
ATOM 704 O O . GLN A 1 87 ? 10.642 3.731 -13.793 1.00 82.19 87 GLN A O 1
ATOM 709 N N . GLN A 1 88 ? 10.435 5.152 -15.506 1.00 87.12 88 GLN A N 1
ATOM 710 C CA . GLN A 1 88 ? 11.574 5.985 -15.101 1.00 87.12 88 GLN A CA 1
ATOM 711 C C . GLN A 1 88 ? 11.186 7.015 -14.045 1.00 87.12 88 GLN A C 1
ATOM 713 O O . GLN A 1 88 ? 12.022 7.378 -13.215 1.00 87.12 88 GLN A O 1
ATOM 718 N N . TYR A 1 89 ? 9.925 7.448 -14.061 1.00 90.50 89 TYR A N 1
ATOM 719 C CA . TYR A 1 89 ? 9.404 8.442 -13.139 1.00 90.50 89 TYR A CA 1
ATOM 720 C C . TYR A 1 89 ? 8.152 7.948 -12.428 1.00 90.50 89 TYR A C 1
ATOM 722 O O . TYR A 1 89 ? 7.336 7.210 -12.985 1.00 90.50 89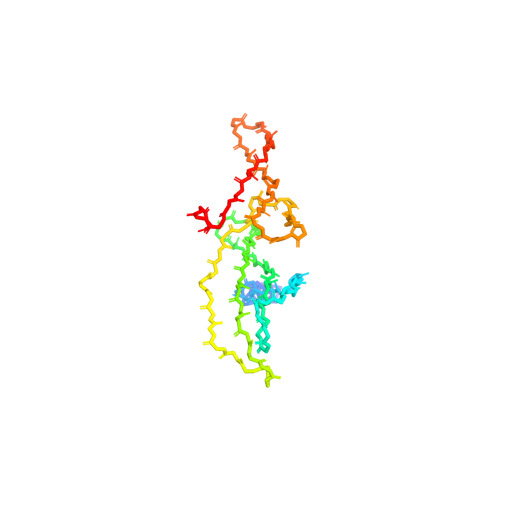 TYR A O 1
ATOM 730 N N . LYS A 1 90 ? 7.982 8.416 -11.194 1.00 91.56 90 LYS A N 1
ATOM 731 C CA . LYS A 1 90 ? 6.772 8.221 -10.398 1.00 91.56 90 LYS A CA 1
ATOM 732 C C . LYS A 1 90 ? 6.239 9.571 -9.948 1.00 91.56 90 LYS A C 1
ATOM 734 O O . LYS A 1 90 ? 6.966 10.357 -9.343 1.00 91.56 90 LYS A O 1
ATOM 739 N N . ALA A 1 91 ? 4.963 9.826 -10.204 1.00 94.62 91 ALA A N 1
ATOM 740 C CA . ALA A 1 91 ? 4.254 10.968 -9.646 1.00 94.62 91 ALA A CA 1
ATOM 741 C C . ALA A 1 91 ? 3.471 10.527 -8.407 1.00 94.62 91 ALA A C 1
ATOM 743 O O . ALA A 1 91 ? 2.752 9.527 -8.446 1.00 94.62 91 ALA A O 1
ATOM 744 N N . VAL A 1 92 ? 3.592 11.277 -7.313 1.00 95.25 92 VAL A N 1
ATOM 745 C CA . VAL A 1 92 ? 2.920 10.983 -6.040 1.00 95.25 92 VAL A CA 1
ATOM 746 C C . VAL A 1 92 ? 2.166 12.221 -5.570 1.00 95.25 92 VAL A C 1
ATOM 748 O O . VAL A 1 92 ? 2.770 13.245 -5.261 1.00 95.25 92 VAL A O 1
ATOM 751 N N . LEU A 1 93 ? 0.837 12.134 -5.498 1.00 97.00 93 LEU A N 1
ATOM 752 C CA . LEU A 1 93 ? -0.009 13.163 -4.897 1.00 97.00 93 LEU A CA 1
ATOM 753 C C . LEU A 1 93 ? -0.080 12.927 -3.388 1.00 97.00 93 LEU A C 1
ATOM 755 O O . LEU A 1 93 ? -0.670 11.940 -2.935 1.00 97.00 93 LEU A O 1
ATOM 759 N N . ARG A 1 94 ? 0.470 13.855 -2.604 1.00 95.81 94 ARG A N 1
ATOM 760 C CA . ARG A 1 94 ? 0.447 13.800 -1.140 1.00 95.81 94 ARG A CA 1
ATOM 761 C C . ARG A 1 94 ? -0.432 14.877 -0.533 1.00 95.81 94 ARG A C 1
ATOM 763 O O . ARG A 1 94 ? -0.640 15.947 -1.104 1.00 95.81 94 ARG A O 1
ATOM 770 N N . GLN A 1 95 ? -0.908 14.594 0.674 1.00 95.19 95 GLN A N 1
ATOM 771 C CA . GLN A 1 95 ? -1.648 15.526 1.509 1.00 95.19 95 GLN A CA 1
ATOM 772 C C . GLN A 1 95 ? -0.948 15.733 2.851 1.00 95.19 95 GLN A C 1
ATOM 774 O O . GLN A 1 95 ? -0.585 14.777 3.535 1.00 95.19 95 GLN A O 1
ATOM 779 N N . THR A 1 96 ? -0.831 16.992 3.266 1.00 93.06 96 THR A N 1
ATOM 780 C CA . THR A 1 96 ? -0.357 17.375 4.599 1.00 93.06 96 THR A CA 1
ATOM 781 C C . THR A 1 96 ? -1.312 18.379 5.237 1.00 93.06 96 THR A C 1
ATOM 783 O O . THR A 1 96 ? -2.029 19.100 4.542 1.00 93.06 96 THR A O 1
ATOM 786 N N . THR A 1 97 ? -1.356 18.416 6.566 1.00 91.62 97 THR A N 1
ATOM 787 C CA . THR A 1 97 ? -2.144 19.406 7.311 1.00 91.62 97 THR A CA 1
ATOM 788 C C . THR A 1 97 ? -1.192 20.291 8.097 1.00 91.62 97 THR A C 1
ATOM 790 O O . THR A 1 97 ? -0.470 19.804 8.963 1.00 91.62 97 THR A O 1
ATOM 793 N N . ILE A 1 98 ? -1.192 21.584 7.782 1.00 89.31 98 ILE A N 1
ATOM 794 C CA . ILE A 1 98 ? -0.354 22.603 8.419 1.00 89.31 98 ILE A CA 1
ATOM 795 C C . ILE A 1 98 ? -1.300 23.684 8.940 1.00 89.31 98 ILE A C 1
ATOM 797 O O . ILE A 1 98 ? -2.111 24.201 8.174 1.00 89.31 98 ILE A O 1
ATOM 801 N N . GLU A 1 99 ? -1.232 23.999 10.236 1.00 88.69 99 GLU A N 1
ATOM 802 C CA . GLU A 1 99 ? -2.039 25.067 10.860 1.00 88.69 99 GLU A CA 1
ATOM 803 C C . GLU A 1 99 ? -3.554 24.945 10.573 1.00 88.69 99 GLU A C 1
ATOM 805 O O . GLU A 1 99 ? -4.214 25.906 10.194 1.00 88.69 99 GLU A O 1
ATOM 810 N N . ASN A 1 100 ? -4.115 23.736 10.708 1.00 89.44 100 ASN A N 1
ATOM 811 C CA . ASN A 1 100 ? -5.516 23.400 10.382 1.00 89.44 100 ASN A CA 1
ATOM 812 C C . ASN A 1 100 ? -5.929 23.599 8.912 1.00 89.44 100 ASN A C 1
ATOM 814 O O . ASN A 1 100 ? -7.105 23.447 8.583 1.00 89.44 100 ASN A O 1
ATOM 818 N N . THR A 1 101 ? -4.983 23.871 8.015 1.00 94.00 101 THR A N 1
ATOM 819 C CA . THR A 1 101 ? -5.227 23.898 6.572 1.00 94.00 101 THR A CA 1
ATOM 820 C C . THR A 1 101 ? -4.668 22.643 5.920 1.00 94.00 101 THR A C 1
ATOM 822 O O . THR A 1 101 ? -3.502 22.281 6.099 1.00 94.00 101 THR A O 1
ATOM 825 N N . THR A 1 102 ? -5.512 21.948 5.165 1.00 94.88 102 THR A N 1
ATOM 826 C CA . THR A 1 102 ? -5.095 20.800 4.365 1.00 94.88 102 THR A CA 1
ATOM 827 C C . THR A 1 102 ? -4.534 21.296 3.040 1.00 94.88 102 THR A C 1
ATOM 829 O O . THR A 1 102 ? -5.219 21.989 2.291 1.00 94.88 102 THR A O 1
ATOM 832 N N . LYS A 1 103 ? -3.284 20.939 2.751 1.00 96.00 103 LYS A N 1
ATOM 833 C CA . LYS A 1 103 ? -2.600 21.252 1.495 1.00 96.00 103 LYS A CA 1
ATOM 834 C C . LYS A 1 103 ? -2.257 19.958 0.772 1.00 96.00 103 LYS A C 1
ATOM 836 O O . LYS A 1 103 ? -1.942 18.951 1.409 1.00 96.00 103 LYS A O 1
ATOM 841 N N . GLN A 1 104 ? -2.311 20.002 -0.551 1.00 96.75 104 GLN A N 1
ATOM 842 C CA . GLN A 1 104 ? -1.903 18.905 -1.419 1.00 96.75 104 GLN A CA 1
ATOM 843 C C . GLN A 1 104 ? -0.785 19.374 -2.337 1.00 96.75 104 GLN A C 1
ATOM 845 O O . GLN A 1 104 ? -0.745 20.540 -2.732 1.00 96.75 104 GLN A O 1
ATOM 850 N N . PHE A 1 105 ? 0.132 18.470 -2.642 1.00 95.69 105 PHE A N 1
ATOM 851 C CA . PHE A 1 105 ? 1.260 18.728 -3.523 1.00 95.69 105 PHE A CA 1
ATOM 852 C C . PHE A 1 105 ? 1.642 17.443 -4.251 1.00 95.69 105 PHE A C 1
ATOM 854 O O . PHE A 1 105 ? 1.311 16.344 -3.804 1.00 95.69 105 PHE A O 1
ATOM 861 N N . ILE A 1 106 ? 2.310 17.600 -5.389 1.00 96.50 106 ILE A N 1
ATOM 862 C CA . ILE A 1 106 ? 2.788 16.486 -6.202 1.00 96.50 106 ILE A CA 1
ATOM 863 C C . ILE A 1 106 ? 4.303 16.428 -6.077 1.00 96.50 106 ILE A C 1
ATOM 865 O O . ILE A 1 106 ? 4.985 17.436 -6.251 1.00 96.50 106 ILE A O 1
ATOM 869 N N . GLU A 1 107 ? 4.809 15.240 -5.790 1.00 94.94 107 GLU A N 1
ATOM 870 C CA . GLU A 1 107 ? 6.224 14.911 -5.879 1.00 94.94 107 GLU A CA 1
ATOM 871 C C . GLU A 1 107 ? 6.464 14.130 -7.172 1.00 94.94 107 GLU A C 1
ATOM 873 O O . GLU A 1 107 ? 5.657 13.271 -7.537 1.00 94.94 107 GLU A O 1
ATOM 878 N N . ILE A 1 108 ? 7.578 14.408 -7.845 1.00 93.44 108 ILE A N 1
ATOM 879 C CA . ILE A 1 108 ? 8.041 13.642 -9.003 1.00 93.44 108 ILE A CA 1
ATOM 880 C C . ILE A 1 108 ? 9.361 12.989 -8.610 1.00 93.44 108 ILE A C 1
ATOM 882 O O . ILE A 1 108 ? 10.322 13.680 -8.283 1.00 93.44 108 ILE A O 1
ATOM 886 N N . TRP A 1 109 ? 9.369 11.664 -8.614 1.00 90.31 109 TRP A N 1
ATOM 887 C CA . TRP A 1 109 ? 10.483 10.823 -8.202 1.00 90.31 109 TRP A CA 1
ATOM 888 C C . TRP A 1 109 ? 11.112 10.199 -9.449 1.00 90.31 109 TRP A C 1
ATOM 890 O O . TRP A 1 109 ? 10.389 9.851 -10.385 1.00 90.31 109 TRP A O 1
ATOM 900 N N . ASP A 1 110 ? 12.432 10.037 -9.458 1.00 87.44 110 ASP A N 1
ATOM 901 C CA . ASP A 1 110 ? 13.172 9.285 -10.477 1.00 87.44 110 ASP A CA 1
ATOM 902 C C . ASP A 1 110 ? 13.855 8.056 -9.850 1.00 87.44 110 ASP A C 1
ATOM 904 O O . ASP A 1 110 ? 13.887 7.902 -8.628 1.00 87.44 110 ASP A O 1
ATOM 908 N N . LYS A 1 111 ? 14.430 7.170 -10.674 1.00 70.06 111 LYS A N 1
ATOM 909 C CA . LYS A 1 111 ? 15.141 5.963 -10.200 1.00 70.06 111 LYS A CA 1
ATOM 910 C C . LYS A 1 111 ? 16.322 6.231 -9.258 1.00 70.06 111 LYS A C 1
ATOM 912 O O . LYS A 1 111 ? 16.786 5.293 -8.617 1.00 70.06 111 LYS A O 1
ATOM 917 N N . GLN A 1 112 ? 16.841 7.456 -9.203 1.00 60.59 112 GLN A N 1
ATOM 918 C CA . GLN A 1 112 ? 17.979 7.815 -8.352 1.00 60.59 112 GLN A CA 1
ATOM 919 C C . GLN A 1 112 ? 17.529 8.358 -6.990 1.00 60.59 112 GLN A C 1
ATOM 921 O O . GLN A 1 112 ? 18.321 8.355 -6.051 1.00 60.59 112 GLN A O 1
ATOM 926 N N . ASN A 1 113 ? 16.268 8.783 -6.877 1.00 55.41 113 ASN A N 1
ATOM 927 C CA . ASN A 1 113 ? 15.679 9.391 -5.686 1.00 55.41 113 ASN A CA 1
ATOM 928 C C . ASN A 1 113 ? 14.486 8.587 -5.137 1.00 55.41 113 ASN A C 1
ATOM 930 O O . ASN A 1 113 ? 13.573 9.182 -4.572 1.00 55.41 113 ASN A O 1
ATOM 934 N N . LEU A 1 114 ? 14.484 7.263 -5.336 1.00 53.03 114 LEU A N 1
ATOM 935 C CA . LEU A 1 114 ? 13.452 6.330 -4.863 1.00 53.03 114 LEU A CA 1
ATOM 936 C C . LEU A 1 114 ? 13.615 5.949 -3.386 1.00 53.03 114 LEU A C 1
ATOM 938 O O . LEU A 1 114 ? 14.765 5.700 -2.961 1.00 53.03 114 LEU A O 1
#

Radius of gyration: 18.56 Å; chains: 1; bounding box: 40×45×53 Å

Organism: Apis cerana (NCBI:txid7461)

Foldseek 3Di:
DVVVVVVVVVVVVVVVLVDKDWPDWDWADDDVFKIKIWTKIWGQDPVVRAIWIWIKIFMAGNVRDTPDIDDTDTCRQFPDKDADPVRQKIKTWGWDADPNDIDIDIDIDGPVRD

Sequence (114 aa):
MASNQVKKIVNLYKTLAQYPSLNGAKIFELSENRISILSAWSQRNLERKTNQKFCQDHILDSELQIQSECFPIDITTELLSDYTEDQQYKAVLRQTTIENTTKQFIEIWDKQNL

pLDDT: mean 91.13, std 8.24, range [53.03, 97.06]

Secondary structure (DSSP, 8-state):
-HHHHHHHHHHHHHHHHTS-EEEEEEEEEEETTEEEEEEEEEEEETTTTEEEEEEEEEEEETT--EEEEPPPEE-TTEEEEEE-TTSSEEEEEEEEEETTEEEEEEEEEETT--